Protein AF-A0A6P2BX94-F1 (afdb_monomer_lite)

pLDDT: mean 79.04, std 20.35, range [36.59, 98.5]

Secondary structure (DSSP, 8-state):
----PPPPP--PPPPP-PPP--PPPPPPPPPPP--------SS-S------SSPP-TT-EEEEEEEE--TT-------B-TT-PBPEEEEEEE-TTS-EEEEEEEE-----------

Sequence (117 aa):
MPAATAIALLAGTAAAVTVPVRTAAAAPGAPGFVQQVSAHGSGKSSIAVTTGASVTTGDRLVVEVGTWNSKSAKTSSVTDSLSDSFVEVTHFTAVDGTEMSIWTAYIERWRHGHHHR

Radius of gyration: 32.3 Å; chains: 1; bounding box: 46×53×112 Å

Organism: NCBI:txid2480626

Foldseek 3Di:
DDDDDDDDDDDDDDDDDDDDDDDDDDDDDDDDDDDDDDDDDPPDPDDDDDTPDDDDAQDKDKDKDKDDDQVLDDDPWDADPVRDTWAWPDKDADPSSIIITMTMDHRHDPPPDDPDD

Structure (mmCIF, N/CA/C/O backbone):
data_AF-A0A6P2BX94-F1
#
_entry.id   AF-A0A6P2BX94-F1
#
loop_
_atom_site.group_PDB
_atom_site.id
_atom_site.type_symbol
_atom_site.label_atom_id
_atom_site.label_alt_id
_atom_site.label_comp_id
_atom_site.label_asym_id
_atom_site.label_entity_id
_atom_site.label_seq_id
_atom_site.pdbx_PDB_ins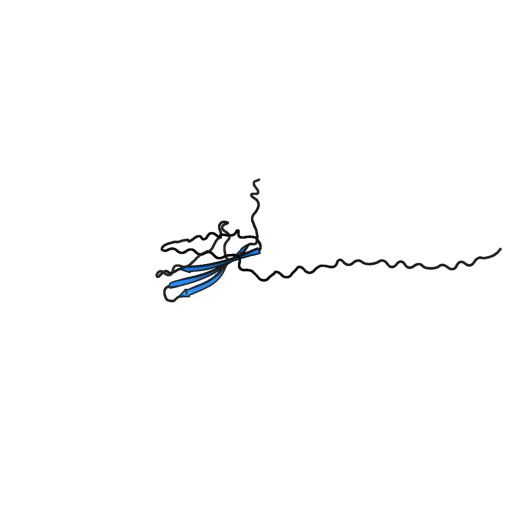_code
_atom_site.Cartn_x
_atom_site.Cartn_y
_atom_site.Cartn_z
_atom_site.occupancy
_atom_site.B_iso_or_equiv
_atom_site.auth_seq_id
_atom_site.auth_comp_id
_atom_site.auth_asym_id
_atom_site.auth_atom_id
_atom_site.pdbx_PDB_model_num
ATOM 1 N N . MET A 1 1 ? 32.278 -35.686 -92.036 1.00 37.56 1 MET A N 1
ATOM 2 C CA . MET A 1 1 ? 31.498 -35.977 -90.817 1.00 37.56 1 MET A CA 1
ATOM 3 C C . MET A 1 1 ? 32.475 -36.280 -89.683 1.00 37.56 1 MET A C 1
ATOM 5 O O . MET A 1 1 ? 33.076 -37.345 -89.739 1.00 37.56 1 MET A O 1
ATOM 9 N N . PRO A 1 2 ? 32.694 -35.393 -88.699 1.00 42.22 2 PRO A N 1
ATOM 10 C CA . PRO A 1 2 ? 33.159 -35.846 -87.392 1.00 42.22 2 PRO A CA 1
ATOM 11 C C . PRO A 1 2 ? 32.115 -35.516 -86.318 1.00 42.22 2 PRO A C 1
ATOM 13 O O . PRO A 1 2 ? 31.636 -34.389 -86.222 1.0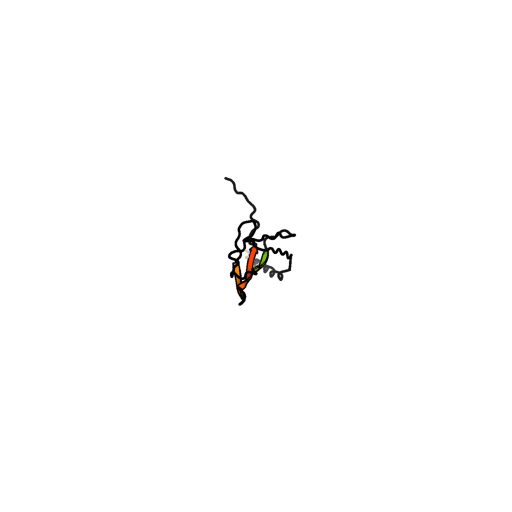0 42.22 2 PRO A O 1
ATOM 16 N N . ALA A 1 3 ? 31.738 -36.529 -85.539 1.00 41.44 3 ALA A N 1
ATOM 17 C CA . ALA A 1 3 ? 30.847 -36.393 -84.395 1.00 41.44 3 ALA A CA 1
ATOM 18 C C . ALA A 1 3 ? 31.659 -35.937 -83.174 1.00 41.44 3 ALA A C 1
ATOM 20 O O . ALA A 1 3 ? 32.649 -36.577 -82.821 1.00 41.44 3 ALA A O 1
ATOM 21 N N . ALA A 1 4 ? 31.246 -34.842 -82.537 1.00 39.00 4 ALA A N 1
ATOM 22 C CA . ALA A 1 4 ? 31.797 -34.390 -81.265 1.00 39.00 4 ALA A CA 1
ATOM 23 C C . ALA A 1 4 ? 30.817 -34.747 -80.138 1.00 39.00 4 ALA A C 1
ATOM 25 O O . ALA A 1 4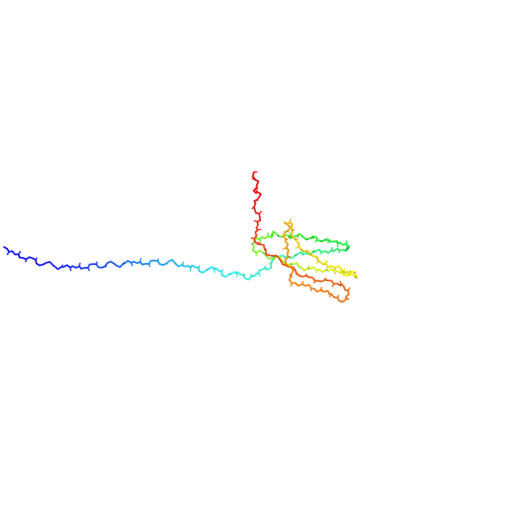 ? 29.691 -34.253 -80.100 1.00 39.00 4 ALA A O 1
ATOM 26 N N . THR A 1 5 ? 31.251 -35.623 -79.233 1.00 43.97 5 THR A N 1
ATOM 27 C CA . THR A 1 5 ? 30.547 -35.965 -77.992 1.00 43.97 5 THR A CA 1
ATOM 28 C C . THR A 1 5 ? 30.731 -34.835 -76.980 1.00 43.97 5 THR A C 1
ATOM 30 O O . THR A 1 5 ? 31.863 -34.507 -76.631 1.00 43.97 5 THR A O 1
ATOM 33 N N . ALA A 1 6 ? 29.636 -34.255 -76.486 1.00 36.59 6 ALA A N 1
ATOM 34 C CA . ALA A 1 6 ? 29.659 -33.256 -75.418 1.00 36.59 6 ALA A CA 1
ATOM 35 C C . ALA A 1 6 ? 29.258 -33.893 -74.077 1.00 36.59 6 ALA A C 1
ATOM 37 O O . ALA A 1 6 ? 28.196 -34.503 -73.964 1.00 36.59 6 ALA A O 1
ATOM 38 N N . ILE A 1 7 ? 30.113 -33.745 -73.062 1.00 47.97 7 ILE A N 1
ATOM 39 C CA . ILE A 1 7 ? 29.845 -34.138 -71.673 1.00 47.97 7 ILE A CA 1
ATOM 40 C C . ILE A 1 7 ? 29.181 -32.946 -70.976 1.00 47.97 7 ILE A C 1
ATOM 42 O O . ILE A 1 7 ? 29.771 -31.871 -70.894 1.00 47.97 7 ILE A O 1
ATOM 46 N N . ALA A 1 8 ? 27.956 -33.126 -70.482 1.00 38.94 8 ALA A N 1
ATOM 47 C CA . ALA A 1 8 ? 27.247 -32.104 -69.720 1.00 38.94 8 ALA A CA 1
ATOM 48 C C . ALA A 1 8 ? 27.643 -32.169 -68.234 1.00 38.94 8 ALA A C 1
ATOM 50 O O . ALA A 1 8 ? 27.453 -33.192 -67.578 1.00 38.94 8 ALA A O 1
ATOM 51 N N . LEU A 1 9 ? 28.177 -31.069 -67.699 1.00 45.84 9 LEU A N 1
ATOM 52 C CA . LEU A 1 9 ? 28.410 -30.876 -66.266 1.00 45.84 9 LEU A CA 1
ATOM 53 C C . LEU A 1 9 ? 27.155 -30.260 -65.630 1.00 45.84 9 LEU A C 1
ATOM 55 O O . LEU A 1 9 ? 26.736 -29.166 -66.005 1.00 45.84 9 LEU A O 1
ATOM 59 N N . LEU A 1 10 ? 26.559 -30.959 -64.664 1.00 40.03 10 LEU A N 1
ATOM 60 C CA . LEU A 1 10 ? 25.457 -30.450 -63.844 1.00 40.03 10 LEU A CA 1
ATOM 61 C C . LEU A 1 10 ? 26.028 -29.590 -62.708 1.00 40.03 10 LEU A C 1
ATOM 63 O O . LEU A 1 10 ? 26.636 -30.110 -61.774 1.00 40.03 10 LEU A O 1
ATOM 67 N N . ALA A 1 11 ? 25.828 -28.274 -62.780 1.00 46.25 11 ALA A N 1
ATOM 68 C CA . ALA A 1 11 ? 26.125 -27.357 -61.683 1.00 46.25 11 ALA A CA 1
ATOM 69 C C . ALA A 1 11 ? 24.926 -27.299 -60.720 1.00 46.25 11 ALA A C 1
ATOM 71 O O . ALA A 1 11 ? 23.867 -26.782 -61.068 1.00 46.25 11 ALA A O 1
ATOM 72 N N . GLY A 1 12 ? 25.080 -27.844 -59.512 1.00 43.84 12 GLY A N 1
ATOM 73 C CA . GLY A 1 12 ? 24.096 -27.708 -58.437 1.00 43.84 12 GLY A CA 1
ATOM 74 C C . GLY A 1 12 ? 24.326 -26.421 -57.646 1.00 43.84 12 GLY A C 1
ATOM 75 O O . GLY A 1 12 ? 25.380 -26.252 -57.038 1.00 43.84 12 GLY A O 1
ATOM 76 N N . THR A 1 13 ? 23.352 -25.513 -57.627 1.00 54.47 13 THR A N 1
ATOM 77 C CA . THR A 1 13 ? 23.373 -24.323 -56.762 1.00 54.47 13 THR A CA 1
ATOM 78 C C . THR 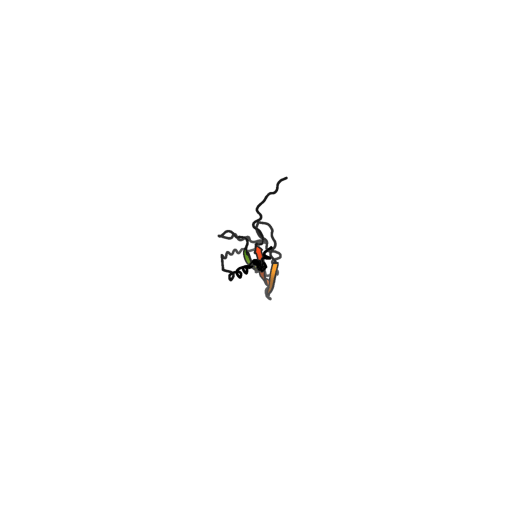A 1 13 ? 22.755 -24.651 -55.404 1.00 54.47 13 THR A C 1
ATOM 80 O O . THR A 1 13 ? 21.566 -24.959 -55.327 1.00 54.47 13 THR A O 1
ATOM 83 N N . ALA A 1 14 ? 23.534 -24.559 -54.324 1.00 49.31 14 ALA A N 1
ATOM 84 C CA . ALA A 1 14 ? 23.007 -24.625 -52.963 1.00 49.31 14 ALA A CA 1
ATOM 85 C C . ALA A 1 14 ? 22.423 -23.258 -52.569 1.00 49.31 14 ALA A C 1
ATOM 87 O O . ALA A 1 14 ? 23.144 -22.263 -52.518 1.00 49.31 14 ALA A O 1
ATOM 88 N N . ALA A 1 15 ? 21.119 -23.199 -52.296 1.00 57.12 15 ALA A N 1
ATOM 89 C CA . ALA A 1 15 ? 20.482 -22.012 -51.733 1.00 57.12 15 ALA A CA 1
ATOM 90 C C . ALA A 1 15 ? 20.676 -21.995 -50.208 1.00 57.12 15 ALA A C 1
ATOM 92 O O . ALA A 1 15 ? 20.302 -22.945 -49.519 1.00 57.12 15 ALA A O 1
ATOM 93 N N . ALA A 1 16 ? 21.262 -20.922 -49.676 1.00 55.06 16 ALA A N 1
ATOM 94 C CA . ALA A 1 16 ? 21.400 -20.722 -48.238 1.00 55.06 16 ALA A CA 1
ATOM 95 C C . ALA A 1 16 ? 20.062 -20.258 -47.636 1.00 55.06 16 ALA A C 1
ATOM 97 O O . ALA A 1 16 ? 19.501 -19.250 -48.062 1.00 55.06 16 ALA A O 1
ATOM 98 N N . VAL A 1 17 ? 19.562 -20.982 -46.633 1.00 56.00 17 VAL A N 1
ATOM 99 C CA . VAL A 1 17 ? 18.393 -20.584 -45.837 1.00 56.00 17 VAL A CA 1
ATOM 100 C C . VAL A 1 17 ? 18.883 -19.770 -44.640 1.00 56.00 17 VAL A C 1
ATOM 102 O O . VAL A 1 17 ? 19.576 -20.296 -43.772 1.00 56.00 17 VAL A O 1
ATOM 105 N N . THR A 1 18 ? 18.532 -18.489 -44.575 1.00 58.19 18 THR A N 1
ATOM 106 C CA . THR A 1 18 ? 18.774 -17.638 -4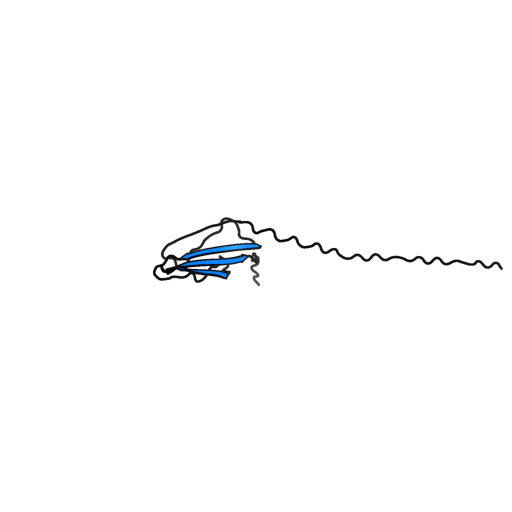3.403 1.00 58.19 18 THR A CA 1
ATOM 107 C C . THR A 1 18 ? 17.599 -17.736 -42.433 1.00 58.19 18 THR A C 1
ATOM 109 O O . THR A 1 18 ? 16.478 -17.347 -42.752 1.00 58.19 18 THR A O 1
ATOM 112 N N . VAL A 1 19 ? 17.853 -18.243 -41.225 1.00 64.19 19 VAL A N 1
ATOM 113 C CA . VAL A 1 19 ? 16.883 -18.237 -40.119 1.00 64.19 19 VAL A CA 1
ATOM 114 C C . VAL A 1 19 ? 17.141 -16.997 -39.256 1.00 64.19 19 VAL A C 1
ATOM 116 O O . VAL A 1 19 ? 18.290 -16.776 -38.866 1.00 64.19 19 VAL A O 1
ATOM 119 N N . PRO A 1 20 ? 16.128 -16.173 -38.931 1.00 59.22 20 PRO A N 1
ATOM 120 C CA . PRO A 1 20 ? 16.325 -15.037 -38.042 1.00 59.22 20 PRO A CA 1
ATOM 121 C C . PRO A 1 20 ? 16.651 -15.528 -36.627 1.00 59.22 20 PRO A C 1
ATOM 123 O O . PRO A 1 20 ? 15.865 -16.237 -35.996 1.00 59.22 20 PRO A O 1
ATOM 126 N N . VAL A 1 21 ? 17.814 -15.125 -36.118 1.00 64.31 21 VAL A N 1
ATOM 127 C CA . VAL A 1 21 ? 18.191 -15.320 -34.716 1.00 64.31 21 VAL A CA 1
ATOM 128 C C . VAL A 1 21 ? 17.303 -14.417 -33.862 1.00 64.31 21 VAL A C 1
ATOM 130 O O . VAL A 1 21 ? 17.397 -13.194 -33.933 1.00 64.31 21 VAL A O 1
ATOM 133 N N . ARG A 1 22 ? 16.424 -15.013 -33.050 1.00 52.81 22 ARG A N 1
ATOM 134 C CA . ARG A 1 22 ? 15.724 -14.290 -31.984 1.00 52.81 22 ARG A CA 1
ATOM 135 C C . ARG A 1 22 ? 16.704 -14.093 -30.834 1.00 52.81 22 ARG A C 1
ATOM 137 O O . ARG A 1 22 ? 17.078 -15.061 -30.176 1.00 52.81 22 ARG A O 1
ATOM 144 N N . THR A 1 23 ? 17.130 -12.859 -30.594 1.00 58.66 23 THR A N 1
ATOM 145 C CA . THR A 1 23 ? 17.835 -12.514 -29.360 1.00 58.66 23 THR A CA 1
ATOM 146 C C . THR A 1 23 ? 16.860 -12.647 -28.191 1.00 58.66 23 THR A C 1
ATOM 148 O O . THR A 1 23 ? 15.735 -12.150 -28.242 1.00 58.66 23 THR A O 1
ATOM 151 N N . ALA A 1 24 ? 17.259 -13.375 -27.148 1.00 66.12 24 ALA A N 1
ATOM 152 C CA . ALA A 1 24 ? 16.475 -13.460 -25.923 1.00 66.12 24 ALA A CA 1
ATOM 153 C C . ALA A 1 24 ? 16.390 -12.065 -25.283 1.00 66.12 24 ALA A C 1
ATOM 155 O O . ALA A 1 24 ? 17.402 -11.369 -25.184 1.00 66.12 24 ALA A O 1
ATOM 156 N N . ALA A 1 25 ? 15.190 -11.654 -24.863 1.00 65.00 25 ALA A N 1
ATOM 157 C CA . ALA A 1 25 ? 15.025 -10.430 -24.088 1.00 65.00 25 ALA A CA 1
ATOM 158 C C . ALA A 1 25 ? 15.839 -10.545 -22.790 1.00 65.00 25 ALA A C 1
ATOM 160 O O . ALA A 1 25 ? 15.823 -11.592 -22.140 1.00 65.00 25 ALA A O 1
ATOM 161 N N . ALA A 1 26 ? 16.566 -9.482 -22.437 1.00 60.81 26 ALA A N 1
ATOM 162 C CA . ALA A 1 26 ? 17.327 -9.439 -21.196 1.00 60.81 26 ALA A CA 1
ATOM 163 C C . ALA A 1 26 ? 16.393 -9.700 -20.007 1.00 60.81 26 ALA A C 1
ATOM 165 O O . ALA A 1 26 ? 15.285 -9.159 -19.954 1.00 60.81 26 ALA A O 1
ATOM 166 N N . ALA A 1 27 ? 16.837 -10.536 -19.066 1.00 63.88 27 ALA A N 1
ATOM 167 C CA . ALA A 1 27 ? 16.102 -10.748 -17.828 1.00 63.88 27 ALA A CA 1
ATOM 168 C C . ALA A 1 27 ? 15.896 -9.389 -17.130 1.00 63.88 27 ALA A C 1
ATOM 170 O O . ALA A 1 27 ? 16.843 -8.594 -17.092 1.00 63.88 27 ALA A O 1
ATOM 171 N N . PRO A 1 28 ? 14.695 -9.102 -16.591 1.00 65.62 28 PRO A N 1
ATOM 172 C CA . PRO A 1 28 ? 14.504 -7.899 -15.800 1.00 65.62 28 PRO A CA 1
ATOM 173 C C . PRO A 1 28 ? 15.529 -7.894 -14.662 1.00 65.62 28 PRO A C 1
ATOM 175 O O . PRO A 1 28 ? 15.711 -8.907 -13.983 1.00 65.62 28 PRO A O 1
ATOM 178 N N . GLY A 1 29 ? 16.224 -6.769 -14.480 1.00 72.62 29 GLY A N 1
ATOM 179 C CA . GLY A 1 29 ? 17.110 -6.586 -13.334 1.00 72.62 29 GLY A CA 1
ATOM 180 C C . GLY A 1 29 ? 16.342 -6.749 -12.020 1.00 72.62 29 GLY A C 1
ATOM 181 O O . GLY A 1 29 ? 15.121 -6.581 -11.976 1.00 72.62 29 GLY A O 1
ATOM 182 N N . ALA A 1 30 ? 17.053 -7.082 -10.941 1.00 80.06 30 ALA A N 1
ATOM 183 C CA . ALA A 1 30 ? 16.444 -7.102 -9.616 1.00 80.06 30 ALA A CA 1
ATOM 184 C C . ALA A 1 30 ? 15.861 -5.711 -9.288 1.00 80.06 30 ALA A C 1
ATOM 186 O O . ALA A 1 30 ? 16.503 -4.706 -9.613 1.00 80.06 30 ALA A O 1
ATOM 187 N N . PRO A 1 31 ? 14.677 -5.624 -8.650 1.00 84.31 31 PRO A N 1
ATOM 188 C CA . PRO A 1 31 ? 14.122 -4.345 -8.229 1.00 84.31 31 PRO A CA 1
ATOM 189 C C . PRO A 1 31 ? 15.111 -3.588 -7.337 1.00 84.31 31 PRO A C 1
ATOM 191 O O . PRO A 1 31 ? 15.619 -4.136 -6.358 1.00 84.31 31 PRO A O 1
ATOM 194 N N . GLY A 1 32 ? 15.379 -2.330 -7.682 1.00 89.88 32 GLY A N 1
ATOM 195 C CA . GLY A 1 32 ? 16.152 -1.409 -6.856 1.00 89.88 32 GLY A CA 1
ATOM 196 C C . GLY A 1 32 ? 15.231 -0.544 -6.002 1.00 89.88 32 GLY A C 1
ATOM 197 O O . GLY A 1 32 ? 14.133 -0.187 -6.424 1.00 89.88 32 GLY A O 1
ATOM 198 N N . PHE A 1 33 ? 15.681 -0.180 -4.803 1.00 92.00 33 PHE A N 1
ATOM 199 C CA . PHE A 1 33 ? 15.006 0.844 -4.013 1.00 92.00 33 PHE A CA 1
ATOM 200 C C . PHE A 1 33 ? 15.216 2.219 -4.660 1.00 92.00 33 PHE A C 1
ATOM 202 O O . PHE A 1 33 ? 16.352 2.604 -4.932 1.00 92.00 33 PHE A O 1
ATOM 209 N N . VAL A 1 34 ? 14.124 2.952 -4.891 1.00 92.50 34 VAL A N 1
ATOM 210 C CA . VAL A 1 34 ? 14.160 4.286 -5.513 1.00 92.50 34 VAL A CA 1
ATOM 211 C C . VAL A 1 34 ? 14.088 5.381 -4.452 1.00 92.50 34 VAL A C 1
ATOM 213 O O . VAL A 1 34 ? 14.940 6.265 -4.405 1.00 92.50 34 VAL A O 1
ATOM 216 N N . GLN A 1 35 ? 13.059 5.338 -3.603 1.00 96.19 35 GLN A N 1
ATOM 217 C CA . GLN A 1 35 ? 12.784 6.354 -2.589 1.00 96.19 35 GLN A CA 1
ATOM 218 C C . GLN A 1 35 ? 11.785 5.844 -1.545 1.00 96.19 35 GLN A C 1
ATOM 220 O O . GLN A 1 35 ? 11.042 4.896 -1.794 1.00 96.19 35 GLN A O 1
ATOM 225 N N . GLN A 1 36 ? 11.723 6.532 -0.404 1.00 96.75 36 GLN A N 1
ATOM 226 C CA . GLN A 1 36 ? 10.709 6.344 0.631 1.00 96.75 36 GLN A CA 1
ATOM 227 C C . GLN A 1 36 ? 10.302 7.704 1.180 1.00 96.75 36 GLN A C 1
ATOM 229 O O . GLN A 1 36 ? 11.147 8.577 1.386 1.00 96.75 36 GLN A O 1
ATOM 234 N N . VAL A 1 37 ? 9.010 7.867 1.449 1.00 97.38 37 VAL A N 1
ATOM 235 C CA . VAL A 1 37 ? 8.470 9.040 2.135 1.00 97.38 37 VAL A CA 1
ATOM 236 C C . VAL A 1 37 ? 7.390 8.583 3.115 1.00 97.38 37 VAL A C 1
ATOM 238 O O . VAL A 1 37 ? 6.777 7.537 2.917 1.00 97.38 37 VAL A O 1
ATOM 241 N N . SER A 1 38 ? 7.148 9.364 4.164 1.00 97.38 38 SER A N 1
ATOM 242 C CA . SER A 1 38 ? 6.142 9.055 5.183 1.00 97.38 38 SER A CA 1
ATOM 243 C C . SER A 1 38 ? 5.454 10.322 5.677 1.00 97.38 38 SER A C 1
ATOM 245 O O . SER A 1 38 ? 6.086 11.374 5.768 1.00 97.38 38 SER A O 1
ATOM 247 N N . ALA A 1 39 ? 4.192 10.203 6.075 1.00 96.88 39 ALA A N 1
ATOM 248 C CA . ALA A 1 39 ? 3.449 11.241 6.779 1.00 96.88 39 ALA A CA 1
ATOM 249 C C . ALA A 1 39 ? 2.607 10.605 7.891 1.00 96.88 39 ALA A C 1
ATOM 251 O O . ALA A 1 39 ? 2.281 9.423 7.835 1.00 96.88 39 ALA A O 1
ATOM 252 N N . HIS A 1 40 ? 2.260 11.393 8.905 1.00 95.50 40 HIS A N 1
ATOM 253 C CA . HIS A 1 40 ? 1.405 10.962 10.007 1.00 95.50 40 HIS A CA 1
ATOM 254 C C . HIS A 1 40 ? 0.551 12.133 10.498 1.00 95.50 40 HIS A C 1
ATOM 256 O O . HIS A 1 40 ? 0.881 13.302 10.289 1.00 95.50 40 HIS A O 1
ATOM 262 N N . GLY A 1 41 ? -0.563 11.825 11.156 1.00 93.69 41 GLY A N 1
ATOM 263 C CA . GLY A 1 41 ? -1.461 12.830 11.708 1.00 93.69 41 GLY A CA 1
ATOM 264 C C . GLY A 1 41 ? -2.567 12.199 12.543 1.00 93.69 41 GLY A C 1
ATOM 265 O O . GLY A 1 41 ? -2.932 11.046 12.337 1.00 93.69 41 GLY A O 1
ATOM 266 N N . SER A 1 42 ? -3.108 12.962 13.489 1.00 92.44 42 SER A N 1
ATOM 267 C CA . SER A 1 42 ? -4.220 12.537 14.341 1.00 92.44 42 SER A CA 1
ATOM 268 C C . SER A 1 42 ? -5.560 13.063 13.816 1.00 92.44 42 SER A C 1
ATOM 270 O O . SER A 1 42 ? -5.640 14.147 13.232 1.00 92.44 42 SER A O 1
ATOM 272 N N . GLY A 1 43 ? -6.629 12.282 14.010 1.00 89.94 43 GLY A N 1
ATOM 273 C CA . GLY A 1 43 ? -7.999 12.690 13.671 1.00 89.94 43 GLY A CA 1
ATOM 274 C C . GLY A 1 43 ? -8.238 12.958 12.180 1.00 89.94 43 GLY A C 1
ATOM 275 O O . GLY A 1 43 ? -9.092 13.774 11.839 1.00 89.94 43 GLY A O 1
ATOM 276 N N . LYS A 1 44 ? -7.467 12.322 11.290 1.00 91.44 44 LYS A N 1
ATOM 277 C CA . LYS A 1 44 ? -7.605 12.458 9.836 1.00 91.44 44 LYS A CA 1
ATOM 278 C C . LYS A 1 44 ? -8.396 11.289 9.257 1.00 91.44 44 LYS A C 1
ATOM 280 O O . LYS A 1 44 ? -8.226 10.157 9.689 1.00 91.44 44 LYS A O 1
ATOM 285 N N . SER A 1 45 ? -9.226 11.574 8.257 1.00 91.75 45 SER A N 1
ATOM 286 C CA . SER A 1 45 ? -9.844 10.556 7.398 1.00 91.75 45 SER A CA 1
ATOM 287 C C . SER A 1 45 ? -8.971 10.191 6.193 1.00 91.75 45 SER A C 1
ATOM 289 O O . SER A 1 45 ? -9.228 9.189 5.539 1.00 91.75 45 SER A O 1
ATOM 291 N N . SER A 1 46 ? -7.956 11.005 5.886 1.00 93.19 46 SER A N 1
ATOM 292 C CA . SER A 1 46 ? -6.997 10.780 4.805 1.00 93.19 46 SER A CA 1
ATOM 293 C C . SER A 1 46 ? -5.682 11.506 5.100 1.00 93.19 46 SER A C 1
ATOM 295 O O . SER A 1 46 ? -5.675 12.584 5.705 1.00 93.19 46 SER A O 1
ATOM 297 N N . ILE A 1 47 ? -4.572 10.904 4.677 1.00 95.56 47 ILE A N 1
ATOM 298 C CA . ILE A 1 47 ? -3.223 11.467 4.717 1.00 95.56 47 ILE A CA 1
ATOM 299 C C . ILE A 1 47 ? -2.623 11.278 3.327 1.00 95.56 47 ILE A C 1
ATOM 301 O O . ILE A 1 47 ? -2.678 10.186 2.770 1.00 95.56 47 ILE A O 1
ATOM 305 N N . ALA A 1 48 ? -2.044 12.344 2.780 1.00 95.69 48 ALA A N 1
ATOM 306 C CA . ALA A 1 48 ? -1.329 12.302 1.515 1.00 95.69 48 ALA A CA 1
ATOM 307 C C . ALA A 1 48 ? 0.182 12.323 1.755 1.00 95.69 48 ALA A C 1
ATOM 309 O O . ALA A 1 48 ? 0.673 12.945 2.701 1.00 95.69 48 ALA A O 1
ATOM 310 N N . VAL A 1 49 ? 0.909 11.678 0.851 1.00 95.31 49 VAL A N 1
ATOM 311 C CA . VAL A 1 49 ? 2.364 11.731 0.760 1.00 95.31 49 VAL A CA 1
ATOM 312 C C . VAL A 1 49 ? 2.769 12.131 -0.653 1.00 95.31 49 VAL A C 1
ATOM 314 O O . VAL A 1 49 ? 2.107 11.757 -1.618 1.00 95.31 49 VAL A O 1
ATOM 317 N N . THR A 1 50 ? 3.866 12.875 -0.773 1.00 95.25 50 THR A N 1
ATOM 318 C CA . THR A 1 50 ? 4.406 13.304 -2.067 1.00 95.25 50 THR A CA 1
ATOM 319 C C . THR A 1 50 ? 5.810 12.751 -2.221 1.00 95.25 50 THR A C 1
ATOM 321 O O . THR A 1 50 ? 6.676 13.002 -1.383 1.00 95.25 50 THR A O 1
ATOM 324 N N . THR A 1 51 ? 6.036 11.994 -3.289 1.00 93.88 51 THR A N 1
ATOM 325 C CA . THR A 1 51 ? 7.357 11.474 -3.633 1.00 93.88 51 THR A CA 1
ATOM 326 C C . THR A 1 51 ? 8.315 12.603 -4.010 1.00 93.88 51 THR A C 1
ATOM 328 O O . THR A 1 51 ? 7.917 13.566 -4.661 1.00 93.88 51 THR A O 1
ATOM 331 N N . GLY A 1 52 ? 9.585 12.490 -3.613 1.00 93.69 52 GLY A N 1
ATOM 332 C CA . GLY A 1 52 ? 10.606 13.479 -3.972 1.00 93.69 52 GLY A CA 1
ATOM 333 C C . GLY A 1 52 ? 11.070 13.328 -5.421 1.00 93.69 52 GLY A C 1
ATOM 334 O O . GLY A 1 52 ? 11.203 14.313 -6.144 1.00 93.69 52 GLY A O 1
ATOM 335 N N . ALA A 1 53 ? 11.279 12.086 -5.858 1.00 91.44 53 ALA A N 1
ATOM 336 C CA . ALA A 1 53 ? 11.558 11.745 -7.245 1.00 91.44 53 ALA A CA 1
ATOM 337 C C . ALA A 1 53 ? 10.262 11.435 -8.007 1.00 91.44 53 ALA A C 1
ATOM 339 O O . ALA A 1 53 ? 9.269 10.979 -7.428 1.00 91.44 53 ALA A O 1
ATOM 340 N N . SER A 1 54 ? 10.291 11.656 -9.322 1.00 89.56 54 SER A N 1
ATOM 341 C CA . SER A 1 54 ? 9.193 11.270 -10.211 1.00 89.56 54 SER A CA 1
ATOM 342 C C . SER A 1 54 ? 9.020 9.753 -10.214 1.00 89.56 54 SER A C 1
ATOM 344 O O . SER A 1 54 ? 9.995 9.025 -10.376 1.00 89.56 54 SER A O 1
ATOM 346 N N . VAL A 1 55 ? 7.779 9.296 -10.059 1.00 89.44 55 VAL A N 1
ATOM 347 C CA . VAL A 1 55 ? 7.397 7.892 -10.240 1.00 89.44 55 VAL A CA 1
ATOM 348 C C . VAL A 1 55 ? 7.202 7.633 -11.734 1.00 89.44 55 VAL A C 1
ATOM 350 O O . VAL A 1 55 ? 6.589 8.437 -12.437 1.00 89.44 55 VAL A O 1
ATOM 353 N N . THR A 1 56 ? 7.756 6.538 -12.240 1.00 88.12 56 THR A N 1
ATOM 354 C CA . THR A 1 56 ? 7.820 6.222 -13.668 1.00 88.12 56 THR A CA 1
ATOM 355 C C . THR A 1 56 ? 7.321 4.824 -14.000 1.00 88.12 56 THR A C 1
ATOM 357 O O . THR A 1 56 ? 7.127 3.980 -13.132 1.00 88.12 56 THR A O 1
ATOM 360 N N . THR A 1 57 ? 7.046 4.583 -15.285 1.00 87.56 57 THR A N 1
ATOM 361 C CA . THR A 1 57 ? 6.604 3.268 -15.758 1.00 87.56 57 THR A CA 1
ATOM 362 C C . THR A 1 57 ? 7.648 2.211 -15.430 1.00 87.56 57 THR A C 1
ATOM 364 O O . THR A 1 57 ? 8.824 2.383 -15.738 1.00 87.56 57 THR A O 1
ATOM 367 N N . GLY A 1 58 ? 7.198 1.106 -14.839 1.00 87.19 58 GLY A N 1
ATOM 368 C CA . GLY A 1 58 ? 8.078 0.059 -14.325 1.00 87.19 58 GLY A CA 1
ATOM 369 C C . GLY A 1 58 ? 8.334 0.147 -12.822 1.00 87.19 58 GLY A C 1
ATOM 370 O O . GLY A 1 58 ? 8.682 -0.877 -12.230 1.00 87.19 58 GLY A O 1
ATOM 371 N N . ASP A 1 59 ? 8.091 1.301 -12.196 1.00 90.38 59 ASP A N 1
ATOM 372 C CA . ASP A 1 59 ? 8.182 1.428 -10.746 1.00 90.38 59 ASP A CA 1
ATOM 373 C C . ASP A 1 59 ? 7.048 0.663 -10.053 1.00 90.38 59 ASP A C 1
ATOM 375 O O . ASP A 1 59 ? 5.955 0.441 -10.591 1.00 90.38 59 ASP A O 1
ATOM 379 N N . ARG A 1 60 ? 7.316 0.264 -8.811 1.00 92.25 60 ARG A N 1
ATOM 380 C CA . ARG A 1 60 ? 6.332 -0.333 -7.913 1.00 92.25 60 ARG A CA 1
ATOM 381 C C . ARG A 1 60 ? 6.250 0.501 -6.652 1.00 92.25 60 ARG A C 1
ATOM 383 O O . ARG A 1 60 ? 7.250 0.680 -5.960 1.00 92.25 60 ARG A O 1
ATOM 390 N N . LEU A 1 61 ? 5.045 0.952 -6.337 1.00 94.50 61 LEU A N 1
ATOM 391 C CA . LEU A 1 61 ? 4.763 1.586 -5.062 1.00 94.50 61 LEU A CA 1
ATOM 392 C C . LEU A 1 61 ? 4.313 0.518 -4.066 1.00 94.50 61 LEU A C 1
ATOM 394 O O . LEU A 1 61 ? 3.520 -0.374 -4.392 1.00 94.50 61 LEU A O 1
ATOM 398 N N . VAL A 1 62 ? 4.851 0.612 -2.854 1.00 95.94 62 VAL A N 1
ATOM 399 C CA . VAL A 1 62 ? 4.429 -0.157 -1.684 1.00 95.94 62 VAL A CA 1
ATOM 400 C C . VAL A 1 62 ? 4.083 0.854 -0.604 1.00 95.94 62 VAL A C 1
ATOM 402 O O . VAL A 1 62 ? 4.882 1.746 -0.322 1.00 95.94 62 VAL A O 1
ATOM 405 N N . VAL A 1 63 ? 2.886 0.742 -0.042 1.00 97.62 63 VAL A N 1
ATOM 406 C CA . VAL A 1 63 ? 2.378 1.646 0.990 1.00 97.62 63 VAL A CA 1
ATOM 407 C C . VAL A 1 63 ? 2.014 0.818 2.207 1.00 97.62 63 VAL A C 1
ATOM 409 O O . VAL A 1 63 ? 1.201 -0.095 2.117 1.00 97.62 63 VAL A O 1
ATOM 412 N N . GLU A 1 64 ? 2.617 1.153 3.338 1.00 97.75 64 GLU A N 1
ATOM 413 C CA . GLU A 1 64 ? 2.252 0.636 4.651 1.00 97.75 64 GLU A CA 1
ATOM 414 C C . GLU A 1 64 ? 1.419 1.701 5.365 1.00 97.75 64 GLU A C 1
ATOM 416 O O . GLU A 1 64 ? 1.829 2.863 5.445 1.00 97.75 64 GLU A O 1
ATOM 421 N N . VAL A 1 65 ? 0.240 1.323 5.853 1.00 97.19 65 VAL A N 1
ATOM 422 C CA . VAL A 1 65 ? -0.645 2.225 6.592 1.00 97.19 65 VAL A CA 1
ATOM 423 C C . VAL A 1 65 ? -0.862 1.670 7.986 1.00 97.19 65 VAL A C 1
ATOM 425 O O . VAL A 1 65 ? -1.302 0.535 8.136 1.00 97.19 65 VAL A O 1
ATOM 428 N N . GLY A 1 66 ? -0.560 2.487 8.995 1.00 95.38 66 GLY A N 1
ATOM 429 C CA . GLY A 1 66 ? -0.863 2.211 10.393 1.00 95.38 66 GLY A CA 1
ATOM 430 C C . GLY A 1 66 ? -1.953 3.150 10.903 1.00 95.38 66 GLY A C 1
ATOM 431 O O . GLY A 1 66 ? -1.773 4.371 10.905 1.00 95.38 66 GLY A O 1
ATOM 432 N N . THR A 1 67 ? -3.063 2.589 11.376 1.00 94.62 67 THR A N 1
ATOM 433 C CA . THR A 1 67 ? -4.163 3.339 11.991 1.00 94.62 67 THR A CA 1
ATOM 434 C C . THR A 1 67 ? -4.206 3.057 13.485 1.00 94.62 67 THR A C 1
ATOM 436 O O . THR A 1 67 ? -4.708 2.026 13.929 1.00 94.62 67 THR A O 1
ATOM 439 N N . TRP A 1 68 ? -3.721 4.007 14.287 1.00 91.38 68 TRP A N 1
ATOM 440 C CA . TRP A 1 68 ? -3.871 3.951 15.740 1.00 91.38 68 TRP A CA 1
ATOM 441 C C . TRP A 1 68 ? -5.232 4.523 16.136 1.00 91.38 68 TRP A C 1
ATOM 443 O O . TRP A 1 68 ? -5.427 5.743 16.149 1.00 91.38 68 TRP A O 1
ATOM 453 N N . ASN A 1 69 ? -6.194 3.663 16.474 1.00 76.62 69 ASN A N 1
ATOM 454 C CA . ASN A 1 69 ? -7.509 4.118 16.915 1.00 76.62 69 ASN A CA 1
ATOM 455 C C . ASN A 1 69 ? -8.201 3.122 17.860 1.00 76.62 69 ASN A C 1
ATOM 457 O O . ASN A 1 69 ? -8.529 2.010 17.465 1.00 76.62 69 ASN A O 1
ATOM 461 N N . SER A 1 70 ? -8.572 3.575 19.063 1.00 69.69 70 SER A N 1
ATOM 462 C CA . SER A 1 70 ? -9.378 2.794 20.019 1.00 69.69 70 SER A CA 1
ATOM 463 C C . SER A 1 70 ? -10.820 2.523 19.558 1.00 69.69 70 SER A C 1
ATOM 465 O O . SER A 1 70 ? -11.521 1.705 20.144 1.00 69.69 70 SER A O 1
ATOM 467 N N . LYS A 1 71 ? -11.278 3.191 18.495 1.00 83.00 71 LYS A N 1
ATOM 468 C CA . LYS A 1 71 ? -12.571 2.974 17.828 1.00 83.00 71 LYS A CA 1
ATOM 469 C C . LYS A 1 71 ? -12.477 2.029 16.624 1.00 83.00 71 LYS A C 1
ATOM 471 O O . LYS A 1 71 ? -13.421 1.978 15.844 1.00 83.00 71 LYS A O 1
ATOM 476 N N . SER A 1 72 ? -11.361 1.308 16.457 1.00 83.12 72 SER A N 1
ATOM 477 C CA . SER A 1 72 ? -11.176 0.310 15.388 1.00 83.12 72 SER A CA 1
ATOM 478 C C . SER A 1 72 ? -11.373 0.870 13.969 1.00 83.12 72 SER A C 1
ATOM 480 O O . SER A 1 72 ? -12.013 0.236 13.129 1.00 83.12 72 SER A O 1
ATOM 482 N N . ALA A 1 73 ? -10.859 2.077 13.691 1.00 89.62 73 ALA A N 1
ATOM 483 C CA . ALA A 1 73 ? -10.837 2.571 12.312 1.00 89.62 73 ALA A CA 1
ATOM 484 C C . ALA A 1 73 ? -9.921 1.704 11.446 1.00 89.62 73 ALA A C 1
ATOM 486 O O . ALA A 1 73 ? -8.924 1.168 11.924 1.00 89.62 73 ALA A O 1
ATOM 487 N N . LYS A 1 74 ? -10.280 1.603 10.168 1.00 92.50 74 LYS A N 1
ATOM 488 C CA . LYS A 1 74 ? -9.568 0.818 9.166 1.00 92.50 74 LYS A CA 1
ATOM 489 C C . LYS A 1 74 ? -9.270 1.678 7.954 1.00 92.50 74 LYS A C 1
ATOM 491 O O . LYS A 1 74 ? -10.104 2.498 7.559 1.00 92.50 74 LYS A O 1
ATOM 496 N N . THR A 1 75 ? -8.123 1.433 7.346 1.00 95.88 75 THR A N 1
ATOM 497 C CA . THR A 1 75 ? -7.817 1.925 6.006 1.00 95.88 75 THR A CA 1
ATOM 498 C C . THR A 1 75 ? -8.734 1.239 4.997 1.00 95.88 75 THR A C 1
ATOM 500 O O . THR A 1 75 ? -8.782 0.017 4.928 1.00 95.88 75 THR A O 1
ATOM 503 N N . SER A 1 76 ? -9.501 2.018 4.234 1.00 95.44 76 SER A N 1
ATOM 504 C CA . SER A 1 76 ? -10.438 1.482 3.236 1.00 95.44 76 SER A CA 1
ATOM 505 C C . SER A 1 76 ? -9.883 1.474 1.815 1.00 95.44 76 SER A C 1
ATOM 507 O O . SER A 1 76 ? -10.422 0.795 0.947 1.00 95.44 76 SER A O 1
ATOM 509 N N . SER A 1 77 ? -8.873 2.301 1.550 1.00 96.56 77 SER A N 1
ATOM 510 C CA . SER A 1 77 ? -8.345 2.526 0.209 1.00 96.56 77 SER A CA 1
ATOM 511 C C . SER A 1 77 ? -7.015 3.262 0.261 1.00 96.56 77 SER A C 1
ATOM 513 O O . SER A 1 77 ? -6.837 4.168 1.078 1.00 96.56 77 SER A O 1
ATOM 515 N N . VAL A 1 78 ? -6.149 2.956 -0.698 1.00 97.56 78 VAL A N 1
ATOM 516 C CA . VAL A 1 78 ? -4.976 3.757 -1.049 1.00 97.56 78 VAL A CA 1
ATOM 517 C C . VAL A 1 78 ? -5.071 4.082 -2.538 1.00 97.56 78 VAL A C 1
ATOM 519 O O . VAL A 1 78 ? -5.315 3.191 -3.354 1.00 97.56 78 VAL A O 1
ATOM 522 N N . THR A 1 79 ? -4.913 5.359 -2.881 1.00 95.25 79 THR A N 1
ATOM 523 C CA . THR A 1 79 ? -4.947 5.854 -4.262 1.00 95.25 79 THR A CA 1
ATOM 524 C C . THR A 1 79 ? -3.773 6.783 -4.529 1.00 95.25 79 THR A C 1
ATOM 526 O O . THR A 1 79 ? -3.233 7.382 -3.597 1.00 95.25 79 THR A O 1
ATOM 529 N N . ASP A 1 80 ? -3.407 6.955 -5.795 1.00 91.06 80 ASP A N 1
ATOM 530 C CA . ASP A 1 80 ? -2.481 8.011 -6.204 1.00 91.06 80 ASP A CA 1
ATOM 531 C C . ASP A 1 80 ? -3.210 9.300 -6.641 1.00 91.06 80 ASP A C 1
ATOM 533 O O . ASP A 1 80 ? -4.434 9.427 -6.545 1.00 91.06 80 ASP A O 1
ATOM 537 N N . SER A 1 81 ? -2.445 10.290 -7.108 1.00 86.88 81 SER A N 1
ATOM 538 C CA . SER A 1 81 ? -2.970 11.575 -7.588 1.00 86.88 81 SER A CA 1
ATOM 539 C C . SER A 1 81 ? -3.749 11.479 -8.903 1.00 86.88 81 SER A C 1
ATOM 541 O O . SER A 1 81 ? -4.447 12.428 -9.264 1.00 86.88 81 SER A O 1
ATOM 543 N N . LEU A 1 82 ? -3.660 10.350 -9.607 1.00 84.56 82 LEU A N 1
ATOM 544 C CA . LEU A 1 82 ? -4.443 10.036 -10.799 1.00 84.56 82 LEU A CA 1
ATOM 545 C C . LEU A 1 82 ? -5.704 9.230 -10.457 1.00 84.56 82 LEU A C 1
ATOM 547 O O . LEU A 1 82 ? -6.486 8.920 -11.354 1.00 84.56 82 LEU A O 1
ATOM 551 N N . SER A 1 83 ? -5.958 8.996 -9.162 1.00 85.19 83 SER A N 1
ATOM 552 C CA . SER A 1 83 ? -7.053 8.172 -8.634 1.00 85.19 83 SER A CA 1
ATOM 553 C C . SER A 1 83 ? -6.930 6.684 -8.969 1.00 85.19 83 SER A C 1
ATOM 555 O O . SER A 1 83 ? -7.918 5.951 -8.858 1.00 85.19 83 SER A O 1
ATOM 557 N N . ASP A 1 84 ? -5.735 6.215 -9.333 1.00 88.06 84 ASP A N 1
ATOM 558 C CA . ASP A 1 84 ? -5.488 4.790 -9.514 1.00 88.06 84 ASP A CA 1
ATOM 559 C C . ASP A 1 84 ? -5.473 4.102 -8.145 1.00 88.06 84 ASP A C 1
ATOM 561 O O . ASP A 1 84 ? -4.907 4.606 -7.172 1.00 88.06 84 ASP A O 1
ATOM 565 N N . SER A 1 85 ? -6.154 2.959 -8.053 1.00 93.19 85 SER A N 1
ATOM 566 C CA . SER A 1 85 ? -6.322 2.219 -6.800 1.00 93.19 85 SER A CA 1
ATOM 567 C C . SER A 1 85 ? -5.201 1.214 -6.588 1.00 93.19 85 SER A C 1
ATOM 569 O O . SER A 1 85 ? -4.810 0.489 -7.503 1.00 93.19 85 SER A O 1
ATOM 571 N N . PHE A 1 86 ? -4.728 1.126 -5.351 1.00 96.75 86 PHE A N 1
ATOM 572 C CA . PHE A 1 86 ? -3.764 0.115 -4.945 1.00 96.75 86 PHE A CA 1
ATOM 573 C C . PHE A 1 86 ? -4.479 -1.181 -4.563 1.00 96.75 86 PHE A C 1
ATOM 575 O O . PHE A 1 86 ? -5.619 -1.172 -4.095 1.00 96.75 86 PHE A O 1
ATOM 582 N N . VAL A 1 87 ? -3.774 -2.301 -4.709 1.00 97.44 87 VAL A N 1
ATOM 583 C CA . VAL A 1 87 ? -4.232 -3.615 -4.252 1.00 97.44 87 VAL A CA 1
ATOM 584 C C . VAL A 1 87 ? -3.718 -3.862 -2.839 1.00 97.44 87 VAL A C 1
ATOM 586 O O . VAL A 1 87 ? -2.513 -3.773 -2.596 1.00 97.44 87 VAL A O 1
ATOM 589 N N . GLU A 1 88 ? -4.620 -4.197 -1.919 1.00 98.19 88 GLU A N 1
ATOM 590 C CA . GLU A 1 88 ? -4.260 -4.646 -0.574 1.00 98.19 88 GLU A CA 1
ATOM 591 C C . GLU A 1 88 ? -3.579 -6.019 -0.645 1.00 98.19 88 GLU A C 1
ATOM 593 O O . GLU A 1 88 ? -4.101 -6.963 -1.238 1.00 98.19 88 GLU A O 1
ATOM 598 N N . VAL A 1 89 ? -2.396 -6.127 -0.050 1.00 98.19 89 VAL A N 1
ATOM 599 C CA . VAL A 1 89 ? -1.611 -7.366 0.024 1.00 98.19 89 VAL A CA 1
ATOM 600 C C . VAL A 1 89 ? -1.891 -8.097 1.331 1.00 98.19 89 VAL A C 1
ATOM 602 O O . VAL A 1 89 ? -1.978 -9.324 1.355 1.00 98.19 89 VAL A O 1
ATOM 605 N N . THR A 1 90 ? -1.993 -7.352 2.430 1.00 98.06 90 THR A N 1
ATOM 606 C CA . THR A 1 90 ? -2.283 -7.895 3.757 1.00 98.06 90 THR A CA 1
ATOM 607 C C . THR A 1 90 ? -2.843 -6.812 4.667 1.00 98.06 90 THR A C 1
ATOM 609 O O . THR A 1 90 ? -2.518 -5.634 4.508 1.00 98.06 90 THR A O 1
ATOM 612 N N . HIS A 1 91 ? -3.623 -7.237 5.655 1.00 97.06 91 HIS A N 1
ATOM 613 C CA . HIS A 1 91 ? -4.168 -6.401 6.711 1.00 97.06 91 HIS A CA 1
ATOM 614 C C . HIS A 1 91 ? -4.254 -7.204 8.010 1.00 97.06 91 HIS A C 1
ATOM 616 O O . HIS A 1 91 ? -4.723 -8.348 8.041 1.00 97.06 91 HIS A O 1
ATOM 622 N N . PHE A 1 92 ? -3.863 -6.567 9.106 1.00 95.00 92 PHE A N 1
ATOM 623 C CA . PHE A 1 92 ? -3.954 -7.093 10.457 1.00 95.00 92 PHE A CA 1
ATOM 624 C C . PHE A 1 92 ? -4.541 -6.036 11.394 1.00 95.00 92 PHE A C 1
ATOM 626 O O . PHE A 1 92 ? -4.262 -4.846 11.279 1.00 95.00 92 PHE A O 1
ATOM 633 N N . THR A 1 93 ? -5.355 -6.472 12.353 1.00 94.12 93 THR A N 1
ATOM 634 C CA . THR A 1 93 ? -5.832 -5.619 13.445 1.00 94.12 93 THR A CA 1
ATOM 635 C C . THR A 1 93 ? -5.388 -6.235 14.759 1.00 94.12 93 THR A C 1
ATOM 637 O O . THR A 1 93 ? -5.726 -7.381 15.058 1.00 94.12 93 THR A O 1
ATOM 640 N N . ALA A 1 94 ? -4.617 -5.476 15.527 1.00 92.75 94 ALA A N 1
ATOM 641 C CA . ALA A 1 94 ? -4.192 -5.852 16.858 1.00 92.75 94 ALA A CA 1
ATOM 642 C C . ALA A 1 94 ? -5.375 -5.835 17.838 1.00 92.75 94 ALA A C 1
ATOM 644 O O . ALA A 1 94 ? -6.425 -5.237 17.596 1.00 92.75 94 ALA A O 1
ATOM 645 N N . VAL A 1 95 ? -5.189 -6.493 18.982 1.00 90.94 95 VAL A N 1
ATOM 646 C CA . VAL A 1 95 ? -6.222 -6.621 20.026 1.00 90.94 95 VAL A CA 1
ATOM 647 C C . VAL A 1 95 ? -6.639 -5.284 20.646 1.00 90.94 95 VAL A C 1
ATOM 649 O O . VAL A 1 95 ? -7.715 -5.190 21.226 1.00 90.94 95 VAL A O 1
ATOM 652 N N . ASP A 1 96 ? -5.808 -4.251 20.519 1.00 90.81 96 ASP A N 1
ATOM 653 C CA . ASP A 1 96 ? -6.075 -2.889 20.987 1.00 90.81 96 ASP A CA 1
ATOM 654 C C . ASP A 1 96 ? -6.823 -2.023 19.951 1.00 90.81 96 ASP A C 1
ATOM 656 O O . ASP A 1 96 ? -7.085 -0.844 20.198 1.00 90.81 96 ASP A O 1
ATOM 660 N N . GLY A 1 97 ? -7.188 -2.603 18.803 1.00 90.69 97 GLY A N 1
ATOM 661 C CA . GLY A 1 97 ? -7.873 -1.918 17.708 1.00 90.69 97 GLY A CA 1
ATOM 662 C C . GLY A 1 97 ? -6.940 -1.198 16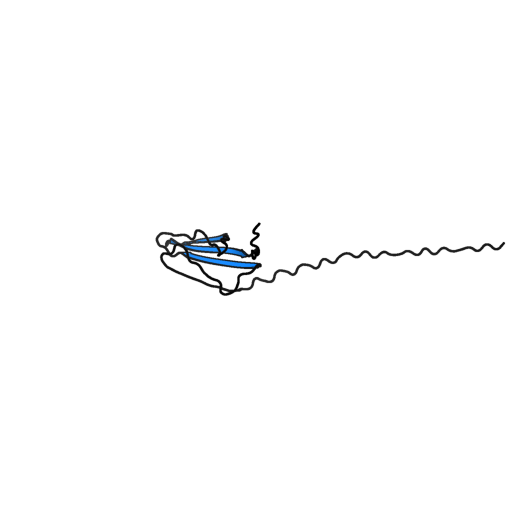.733 1.00 90.69 97 GLY A C 1
ATOM 663 O O . GLY A 1 97 ? -7.435 -0.629 15.759 1.00 90.69 97 GLY A O 1
ATOM 664 N N . THR A 1 98 ? -5.621 -1.238 16.949 1.00 92.75 98 THR A N 1
ATOM 665 C CA . THR A 1 98 ? -4.640 -0.725 15.986 1.00 92.75 98 THR A CA 1
ATOM 666 C C . THR A 1 98 ? -4.672 -1.566 14.715 1.00 92.75 98 THR A C 1
ATOM 668 O O . THR A 1 98 ? -4.613 -2.794 14.766 1.00 92.75 98 THR A O 1
ATOM 671 N N . GLU A 1 99 ? -4.757 -0.913 13.563 1.00 95.50 99 GLU A N 1
ATOM 672 C CA . GLU A 1 99 ? -4.762 -1.563 12.253 1.00 95.50 99 GLU A CA 1
ATOM 673 C C . GLU A 1 99 ? -3.450 -1.303 11.516 1.00 95.50 99 GLU A C 1
ATOM 675 O O . GLU A 1 99 ? -2.898 -0.206 11.601 1.00 95.50 99 GLU A O 1
ATOM 680 N N . MET A 1 100 ? -2.963 -2.317 10.802 1.00 96.44 100 MET A N 1
ATOM 681 C CA . MET A 1 100 ? -1.865 -2.189 9.856 1.00 96.44 100 MET A CA 1
ATOM 682 C C . MET A 1 100 ? -2.181 -2.935 8.563 1.00 96.44 100 MET A C 1
ATOM 684 O O . MET A 1 100 ? -2.567 -4.106 8.604 1.00 96.44 100 MET A O 1
ATOM 688 N N . SER A 1 101 ? -1.951 -2.286 7.427 1.00 98.06 101 SER A N 1
ATOM 689 C CA . SER A 1 101 ? -2.146 -2.862 6.096 1.00 98.06 101 SER A CA 1
ATOM 690 C C . SER A 1 101 ? -1.023 -2.486 5.137 1.00 98.06 101 SER A C 1
ATOM 692 O O . SER A 1 101 ? -0.387 -1.439 5.272 1.00 98.06 101 SER A O 1
ATOM 694 N N . ILE A 1 102 ? -0.770 -3.360 4.161 1.00 98.25 102 ILE A N 1
ATOM 695 C CA . ILE A 1 102 ? 0.215 -3.153 3.095 1.00 98.25 102 ILE A CA 1
ATOM 696 C C . ILE A 1 102 ? -0.503 -3.186 1.753 1.00 98.25 102 ILE A C 1
ATOM 698 O O . ILE A 1 102 ? -1.259 -4.114 1.469 1.00 98.25 102 ILE A O 1
ATOM 702 N N . TRP A 1 103 ? -0.206 -2.206 0.909 1.00 98.50 103 TRP A N 1
ATOM 703 C CA . TRP A 1 103 ? -0.830 -1.991 -0.389 1.00 98.50 103 TRP A CA 1
ATOM 704 C C . TRP A 1 103 ? 0.240 -1.874 -1.471 1.00 98.50 103 TRP A C 1
ATOM 706 O O . TRP A 1 103 ? 1.315 -1.323 -1.227 1.00 98.50 103 TRP A O 1
ATOM 716 N N . THR A 1 104 ? -0.035 -2.355 -2.682 1.00 96.81 104 THR A N 1
ATOM 717 C CA . THR A 1 104 ? 0.882 -2.196 -3.818 1.00 96.81 104 THR A CA 1
ATOM 718 C C . THR A 1 104 ? 0.165 -1.772 -5.090 1.00 96.81 104 THR A C 1
ATOM 720 O O . THR A 1 104 ? -0.948 -2.211 -5.374 1.00 96.81 104 THR A O 1
ATOM 723 N N . ALA A 1 105 ? 0.844 -0.943 -5.877 1.00 93.62 105 ALA A N 1
ATOM 724 C CA . ALA A 1 105 ? 0.465 -0.611 -7.240 1.00 93.62 105 ALA A CA 1
ATOM 725 C C . ALA A 1 105 ? 1.694 -0.733 -8.147 1.00 93.62 105 ALA A C 1
ATOM 727 O O . ALA A 1 105 ? 2.803 -0.329 -7.780 1.00 93.62 105 ALA A O 1
ATOM 728 N N . TYR A 1 106 ? 1.495 -1.321 -9.325 1.00 88.38 106 TYR A N 1
ATOM 729 C CA . TYR A 1 106 ? 2.490 -1.321 -10.391 1.00 88.38 106 TYR A CA 1
ATOM 730 C C . TYR A 1 106 ? 2.181 -0.188 -11.365 1.00 88.38 106 TYR A C 1
ATOM 732 O O . TYR A 1 106 ? 1.036 -0.033 -11.785 1.00 88.38 106 TYR A O 1
ATOM 740 N N . ILE A 1 107 ? 3.195 0.587 -11.741 1.00 87.44 107 ILE A N 1
ATOM 741 C CA . ILE A 1 107 ? 3.013 1.730 -12.633 1.00 87.44 107 ILE A CA 1
ATOM 742 C C . ILE A 1 107 ? 3.085 1.243 -14.077 1.00 87.44 107 ILE A C 1
ATOM 744 O O . ILE A 1 107 ? 4.155 1.153 -14.683 1.00 87.44 107 ILE A O 1
ATOM 748 N N . GLU A 1 108 ? 1.920 0.916 -14.631 1.00 75.56 108 GLU A N 1
ATOM 749 C CA . GLU A 1 108 ? 1.784 0.363 -15.982 1.00 75.56 108 GLU A CA 1
ATOM 750 C C . GLU A 1 108 ? 1.728 1.427 -17.089 1.00 75.56 108 GLU A C 1
ATOM 752 O O . GLU A 1 108 ? 1.865 1.099 -18.270 1.00 75.56 108 GLU A O 1
ATOM 757 N N . ARG A 1 109 ? 1.584 2.716 -16.743 1.00 62.53 109 ARG A N 1
ATOM 758 C CA . ARG A 1 109 ? 1.487 3.794 -17.737 1.00 62.53 109 ARG A CA 1
ATOM 759 C C . ARG A 1 109 ? 1.779 5.186 -17.163 1.00 62.53 109 ARG A C 1
ATOM 761 O O . ARG A 1 109 ? 1.044 5.663 -16.311 1.00 62.53 109 ARG A O 1
ATOM 768 N N . TRP A 1 110 ? 2.731 5.922 -17.748 1.00 50.41 110 TRP A N 1
ATOM 769 C CA . TRP A 1 110 ? 2.635 7.389 -17.779 1.00 50.41 110 TRP A CA 1
ATOM 770 C C . TRP A 1 110 ? 1.479 7.756 -18.712 1.00 50.41 110 TRP A C 1
ATOM 772 O O . TRP A 1 110 ? 1.553 7.531 -19.926 1.00 50.41 110 TRP A O 1
ATOM 782 N N . ARG A 1 111 ? 0.363 8.266 -18.178 1.00 53.97 111 ARG A N 1
ATOM 783 C CA . ARG A 1 111 ? -0.787 8.667 -19.003 1.00 53.97 111 ARG A CA 1
ATOM 784 C C . ARG A 1 111 ? -0.487 9.988 -19.719 1.00 53.97 111 ARG A C 1
ATOM 786 O O . ARG A 1 111 ? -1.063 11.020 -19.405 1.00 53.97 111 ARG A O 1
ATOM 793 N N . HIS A 1 112 ? 0.384 9.976 -20.725 1.00 47.22 112 HIS A N 1
ATOM 794 C CA . HIS A 1 112 ? 0.370 11.049 -21.716 1.00 47.22 112 HIS A CA 1
ATOM 795 C C . HIS A 1 112 ? -0.927 10.958 -22.535 1.00 47.22 112 HIS A C 1
ATOM 797 O O . HIS A 1 112 ? -1.290 9.885 -23.029 1.00 47.22 112 HIS A O 1
ATOM 803 N N . GLY A 1 113 ? -1.621 12.094 -22.661 1.00 40.53 113 GLY A N 1
ATOM 804 C CA . GLY A 1 113 ? -2.631 12.334 -23.692 1.00 40.53 113 GLY A CA 1
ATOM 805 C C . GLY A 1 113 ? -4.026 12.684 -23.178 1.00 40.53 113 GLY A C 1
ATOM 806 O O . GLY A 1 113 ? -4.899 11.818 -23.095 1.00 40.53 113 GLY A O 1
ATOM 807 N N . HIS A 1 114 ? -4.269 13.979 -22.952 1.00 40.75 114 HIS A N 1
ATOM 808 C CA . HIS A 1 114 ? -5.579 14.566 -23.225 1.00 40.75 114 HIS A CA 1
ATOM 809 C C . HIS A 1 114 ? -5.850 14.418 -24.728 1.00 40.75 114 HIS A C 1
ATOM 811 O O . HIS A 1 114 ? -5.371 15.208 -25.536 1.00 40.75 114 HIS A O 1
ATOM 817 N N . HIS A 1 115 ? -6.606 13.392 -25.111 1.00 43.56 115 HIS A N 1
ATOM 818 C CA . HIS A 1 115 ? -7.335 13.418 -26.372 1.00 43.56 115 HIS A CA 1
ATOM 819 C C . HIS A 1 115 ? -8.611 14.224 -26.137 1.00 43.56 115 HIS A C 1
ATOM 821 O O . HIS A 1 115 ? -9.628 13.678 -25.709 1.00 43.56 115 HIS A O 1
ATOM 827 N N . HIS A 1 116 ? -8.538 15.528 -26.390 1.00 40.03 116 HIS A N 1
ATOM 828 C CA . HIS A 1 116 ? -9.733 16.291 -26.715 1.00 40.03 116 HIS A CA 1
ATOM 829 C C . HIS A 1 116 ? -10.041 16.053 -28.194 1.00 40.03 116 HIS A C 1
ATOM 831 O O . HIS A 1 116 ? -9.170 16.197 -29.053 1.00 40.03 116 HIS A O 1
ATOM 837 N N . ARG A 1 117 ? -11.265 15.580 -28.428 1.00 55.00 117 ARG A N 1
ATOM 838 C CA . ARG A 1 117 ? -11.967 15.718 -29.701 1.00 55.00 117 ARG A CA 1
ATOM 839 C C . ARG A 1 117 ? -12.205 17.190 -30.003 1.00 55.00 117 ARG A C 1
ATOM 841 O O . ARG A 1 117 ? -12.347 17.951 -29.019 1.00 55.00 117 ARG A O 1
#